Protein AF-A0A2N3FMZ5-F1 (afdb_monomer)

Mean predicted aligned error: 14.6 Å

pLDDT: mean 82.46, std 18.15, range [41.69, 98.5]

Nearest PDB structures (foldseek):
  8imd-assembly1_B  TM=6.990E-01  e=1.401E-02  Paenibacillus lautus NBRC 15380
  6vbs-assembly3_F  TM=5.956E-01  e=9.671E-02  Salmone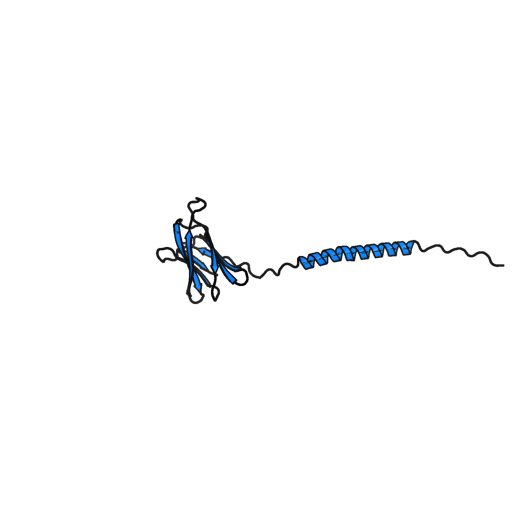lla enterica subsp. enterica serovar Typhimurium
  1ibh-assembly1_A-2  TM=6.149E-01  e=1.199E-01  Photobacterium leiognathi subsp. leiognathi
  1yai-assembly1_A  TM=5.962E-01  e=3.699E-01  Photobacterium leiognathi subsp. leiognathi
  8oe4-assembly1_D  TM=5.018E-01  e=1.662E+00  Homo sapiens

Solvent-accessible surface area (backbone atoms only — not comparable to full-atom values): 8617 Å² total; per-residue (Å²): 134,87,83,85,84,81,84,86,84,80,69,70,64,64,53,54,53,52,51,52,50,53,52,51,52,51,47,50,54,50,57,49,47,53,54,52,49,49,55,62,74,59,49,70,71,74,76,75,76,69,78,52,73,61,23,57,22,24,31,91,88,63,50,73,30,34,35,36,28,62,45,74,58,96,91,38,51,26,38,40,41,36,40,64,52,41,65,54,76,42,49,32,38,34,31,38,25,36,83,87,68,49,75,43,82,50,50,70,50,63,28,44,42,88,81,72,73,84,39,5,39,52,75,48,80,23,75,55,79,81,73,78,54,38,27,40,37,33,26,36,89,86,71,46,72,50,29,37,31,59,106

Structure (mmCIF, N/CA/C/O backbone):
data_AF-A0A2N3FMZ5-F1
#
_entry.id   AF-A0A2N3FMZ5-F1
#
loop_
_atom_site.group_PDB
_atom_site.id
_atom_site.type_symbol
_atom_site.label_atom_id
_atom_site.label_alt_id
_atom_site.label_comp_id
_atom_site.label_asym_id
_atom_site.label_entity_id
_atom_site.label_seq_id
_atom_site.pdbx_PDB_ins_code
_atom_site.Cartn_x
_atom_site.Cartn_y
_atom_site.Cartn_z
_atom_site.occupancy
_atom_site.B_iso_or_equiv
_atom_site.auth_seq_id
_atom_site.auth_comp_id
_atom_site.auth_asym_id
_atom_site.auth_atom_id
_atom_site.pdbx_PDB_model_num
ATOM 1 N N . MET A 1 1 ? -26.842 50.436 97.964 1.00 41.69 1 MET A N 1
ATOM 2 C CA . MET A 1 1 ? -27.539 49.997 96.740 1.00 41.69 1 MET A CA 1
ATOM 3 C C . MET A 1 1 ? -26.510 49.926 95.623 1.00 41.69 1 MET A C 1
ATOM 5 O O . MET A 1 1 ? -25.823 50.905 95.383 1.00 41.69 1 MET A O 1
ATOM 9 N N . THR A 1 2 ? -26.330 48.702 95.128 1.00 51.94 2 THR A N 1
ATOM 10 C CA . THR A 1 2 ? -25.638 48.195 93.923 1.00 51.94 2 THR A CA 1
ATOM 11 C C . THR A 1 2 ? -24.961 49.187 92.966 1.00 51.94 2 THR A C 1
ATOM 13 O O . THR A 1 2 ? -25.619 50.060 92.410 1.00 51.94 2 THR A O 1
ATOM 16 N N . GLY A 1 3 ? -23.662 48.966 92.725 1.00 45.38 3 GLY A N 1
ATOM 17 C CA . GLY A 1 3 ? -22.860 49.635 91.699 1.00 45.38 3 GLY A CA 1
ATOM 18 C C . GLY A 1 3 ? -22.964 48.993 90.307 1.00 45.38 3 GLY A C 1
ATOM 19 O O . GLY A 1 3 ? -23.118 47.780 90.176 1.00 45.38 3 GLY A O 1
ATOM 20 N N . GLU A 1 4 ? -22.881 49.881 89.320 1.00 49.81 4 GLU A N 1
ATOM 21 C CA . GLU A 1 4 ? -22.814 49.773 87.857 1.00 49.81 4 GLU A CA 1
ATOM 22 C C . GLU A 1 4 ? -22.194 48.491 87.253 1.00 49.81 4 GLU A C 1
ATOM 24 O O . GLU A 1 4 ? -21.103 48.056 87.626 1.00 49.81 4 GLU A O 1
ATOM 29 N N . ALA A 1 5 ? -22.854 47.939 86.229 1.00 54.38 5 ALA A N 1
ATOM 30 C CA . ALA A 1 5 ? -22.335 46.873 85.374 1.00 54.38 5 ALA A CA 1
ATOM 31 C C . ALA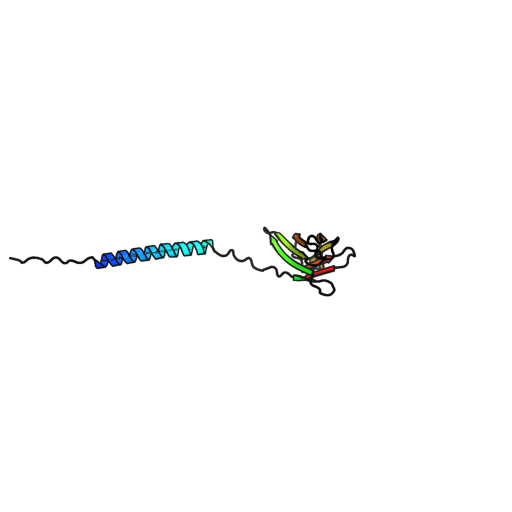 A 1 5 ? -21.378 47.426 84.298 1.00 54.38 5 ALA A C 1
ATOM 33 O O . ALA A 1 5 ? -21.720 48.356 83.569 1.00 54.38 5 ALA A O 1
ATOM 34 N N . ALA A 1 6 ? -20.201 46.812 84.143 1.00 53.94 6 ALA A N 1
ATOM 35 C CA . ALA A 1 6 ? -19.277 47.120 83.051 1.00 53.94 6 ALA A CA 1
ATOM 36 C C . ALA A 1 6 ? -19.663 46.362 81.759 1.00 53.94 6 ALA A C 1
ATOM 38 O O . ALA A 1 6 ? -19.941 45.161 81.819 1.00 53.94 6 ALA A O 1
ATOM 39 N N . PRO A 1 7 ? -19.643 47.003 80.573 1.00 50.94 7 PRO A N 1
ATOM 40 C CA . PRO A 1 7 ? -19.972 46.343 79.315 1.00 50.94 7 PRO A CA 1
ATOM 41 C C . PRO A 1 7 ? -18.808 45.468 78.828 1.00 50.94 7 PRO A C 1
ATOM 43 O O . PRO A 1 7 ? -17.716 45.953 78.524 1.00 50.94 7 PRO A O 1
ATOM 46 N N . SER A 1 8 ? -19.044 44.164 78.684 1.00 53.06 8 SER A N 1
ATOM 47 C CA . SER A 1 8 ? -18.094 43.250 78.047 1.00 53.06 8 SER A CA 1
ATOM 48 C C . SER A 1 8 ? -18.130 43.420 76.524 1.00 53.06 8 SER A C 1
ATOM 50 O O . SER A 1 8 ? -18.917 42.791 75.816 1.00 53.06 8 SER A O 1
ATOM 52 N N . VAL A 1 9 ? -17.258 44.277 75.997 1.00 57.78 9 VAL A N 1
ATOM 53 C CA . VAL A 1 9 ? -16.957 44.336 74.562 1.00 57.78 9 VAL A CA 1
ATOM 54 C C . VAL A 1 9 ? -16.086 43.136 74.199 1.00 57.78 9 VAL A C 1
ATOM 56 O O . VAL A 1 9 ? -14.961 43.054 74.685 1.00 57.78 9 VAL A O 1
ATOM 59 N N . ARG A 1 10 ? -16.562 42.260 73.299 1.00 59.94 10 ARG A N 1
ATOM 60 C CA . ARG A 1 10 ? -15.763 41.642 72.210 1.00 59.94 10 ARG A CA 1
ATOM 61 C C . ARG A 1 10 ? -16.596 40.668 71.356 1.00 59.94 10 ARG A C 1
ATOM 63 O O . ARG A 1 10 ? -16.864 39.558 71.795 1.00 59.94 10 ARG A O 1
ATOM 70 N N . PRO A 1 11 ? -16.865 41.022 70.081 1.00 53.06 11 PRO A N 1
ATOM 71 C CA . PRO A 1 11 ? -17.062 39.991 69.055 1.00 53.06 11 PRO A CA 1
ATOM 72 C C . PRO A 1 11 ? -16.327 40.284 67.728 1.00 53.06 11 PRO A C 1
ATOM 74 O O . PRO A 1 11 ? -16.697 39.770 66.678 1.00 53.06 11 PRO A O 1
ATOM 77 N N . ARG A 1 12 ? -15.280 41.123 67.719 1.00 56.47 12 ARG A N 1
ATOM 78 C CA . ARG A 1 12 ? -14.631 41.545 66.455 1.00 56.47 12 ARG A CA 1
ATOM 79 C C . ARG A 1 12 ? -13.685 40.506 65.838 1.00 56.47 12 ARG A C 1
ATOM 81 O O . ARG A 1 12 ? -13.494 40.511 64.628 1.00 56.47 12 ARG A O 1
ATOM 88 N N . LEU A 1 13 ? -13.098 39.620 66.643 1.00 56.09 13 LEU A N 1
ATOM 89 C CA . LEU A 1 13 ? -12.140 38.605 66.173 1.00 56.09 13 LEU A CA 1
ATOM 90 C C . LEU A 1 13 ? -12.831 37.384 65.550 1.00 56.09 13 LEU A C 1
ATOM 92 O O . LEU A 1 13 ? -12.409 36.925 64.492 1.00 56.09 13 LEU A O 1
ATOM 96 N N . ALA A 1 14 ? -13.933 36.921 66.146 1.00 58.66 14 ALA A N 1
ATOM 97 C CA . ALA A 1 14 ? -14.711 35.796 65.626 1.00 58.66 14 ALA A CA 1
ATOM 98 C C . ALA A 1 14 ? -15.309 36.097 64.240 1.00 58.66 14 ALA A C 1
ATOM 100 O O . ALA A 1 14 ? -15.263 35.262 63.342 1.00 58.66 14 ALA A O 1
ATOM 101 N N . SER A 1 15 ? -15.785 37.329 64.033 1.00 61.34 15 SER A N 1
ATOM 102 C CA . SER A 1 15 ? -16.323 37.769 62.742 1.00 61.34 15 SER A CA 1
ATOM 103 C C . SER A 1 15 ? -15.254 37.796 61.636 1.00 61.34 15 SER A C 1
ATOM 105 O O . SER A 1 15 ? -15.523 37.364 60.520 1.00 61.34 15 SER A O 1
ATOM 107 N N . ARG A 1 16 ? -14.013 38.205 61.944 1.00 62.19 16 ARG A N 1
ATOM 108 C CA . ARG A 1 16 ? -12.904 38.202 60.968 1.00 62.19 16 ARG A CA 1
ATOM 109 C C . ARG A 1 16 ? -12.475 36.789 60.566 1.00 62.19 16 ARG A C 1
ATOM 111 O O . ARG A 1 16 ? -12.182 36.561 59.397 1.00 62.19 16 ARG A O 1
ATOM 118 N N . LEU A 1 17 ? -12.479 35.847 61.511 1.00 71.25 17 LEU A N 1
ATOM 119 C CA . LEU A 1 17 ? -12.175 34.437 61.242 1.00 71.25 17 LEU A CA 1
ATOM 120 C C . LEU A 1 17 ? -13.245 33.775 60.366 1.00 71.25 17 LEU A C 1
ATOM 122 O O . LEU A 1 17 ? -12.905 33.037 59.447 1.00 71.25 17 LEU A O 1
ATOM 126 N N . LEU A 1 18 ? -14.524 34.087 60.595 1.00 71.19 18 LEU A N 1
ATOM 127 C CA . LEU A 1 18 ? -15.626 33.580 59.772 1.00 71.19 18 LEU A CA 1
ATOM 128 C C . LEU A 1 18 ? -15.583 34.117 58.339 1.00 71.19 18 LEU A C 1
ATOM 130 O O . LEU A 1 18 ? -15.795 33.356 57.399 1.00 71.19 18 LEU A O 1
ATOM 134 N N . VAL A 1 19 ? -15.256 35.400 58.156 1.00 71.25 19 VAL A N 1
ATOM 135 C CA . VAL A 1 19 ? -15.081 35.985 56.817 1.00 71.25 19 VAL A CA 1
ATOM 136 C C . VAL A 1 19 ? -13.894 35.343 56.096 1.00 71.25 19 VAL A C 1
ATOM 13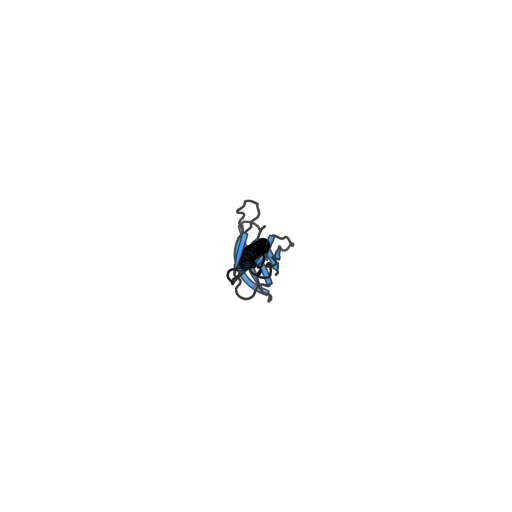8 O O . VAL A 1 19 ? -14.023 34.971 54.934 1.00 71.25 19 VAL A O 1
ATOM 141 N N . ALA A 1 20 ? -12.765 35.141 56.781 1.00 69.94 20 ALA A N 1
ATOM 142 C CA . ALA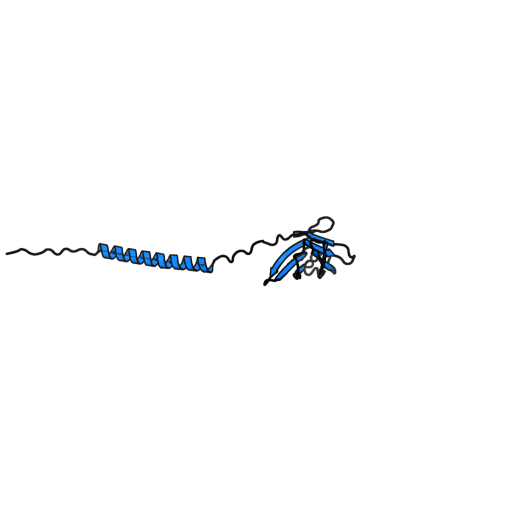 A 1 20 ? -11.610 34.459 56.197 1.00 69.94 20 ALA A CA 1
ATOM 143 C C . ALA A 1 20 ? -11.933 33.007 55.799 1.00 69.94 20 ALA A C 1
ATOM 145 O O . ALA A 1 20 ? -11.564 32.573 54.709 1.00 69.94 20 ALA A O 1
ATOM 146 N N . ALA A 1 21 ? -12.673 32.277 56.640 1.00 70.00 21 ALA A N 1
ATOM 147 C CA . ALA A 1 21 ? -13.124 30.923 56.335 1.00 70.00 21 ALA A CA 1
ATOM 148 C C . ALA A 1 21 ? -14.074 30.892 55.125 1.00 70.00 21 ALA A C 1
ATOM 150 O O . ALA A 1 21 ? -13.898 30.065 54.235 1.00 70.00 21 ALA A O 1
ATOM 151 N N . ALA A 1 22 ? -15.029 31.823 55.043 1.00 71.25 22 ALA A N 1
ATOM 152 C CA . ALA A 1 22 ? -15.946 31.921 53.907 1.00 71.25 22 ALA A CA 1
ATOM 153 C C . ALA A 1 22 ? -15.213 32.240 52.592 1.00 71.25 22 ALA A C 1
ATOM 155 O O . ALA A 1 22 ? -15.518 31.647 51.559 1.00 71.25 22 ALA A O 1
ATOM 156 N N . VAL A 1 23 ? -14.205 33.121 52.633 1.00 73.81 23 VAL A N 1
ATOM 157 C CA . VAL A 1 23 ? -13.361 33.441 51.470 1.00 73.81 23 VAL A CA 1
ATOM 158 C C . VAL A 1 23 ? -12.534 32.230 51.033 1.00 73.81 23 VAL A C 1
ATOM 160 O O . VAL A 1 23 ? -12.470 31.943 49.841 1.00 73.81 23 VAL A O 1
ATOM 163 N N . LEU A 1 24 ? -11.948 31.481 51.972 1.00 70.94 24 LEU A N 1
ATOM 164 C CA . LEU A 1 24 ? -11.189 30.264 51.662 1.00 70.94 24 LEU A CA 1
ATOM 165 C C . LEU A 1 24 ? -12.070 29.171 51.052 1.00 70.94 24 LEU A C 1
ATOM 167 O O . LEU A 1 24 ? -11.671 28.552 50.070 1.00 70.94 24 LEU A O 1
ATOM 171 N N . VAL A 1 25 ? -13.275 28.961 51.584 1.00 73.00 25 VAL A N 1
ATOM 172 C CA . VAL A 1 25 ? -14.232 27.994 51.026 1.00 73.00 25 VAL A CA 1
ATOM 173 C C . VAL A 1 25 ? -14.684 28.423 49.630 1.00 73.00 25 VAL A C 1
ATOM 175 O O . VAL A 1 25 ? -14.715 27.593 48.725 1.00 73.00 25 VAL A O 1
ATOM 178 N N . GLY A 1 26 ? -14.960 29.715 49.422 1.00 68.31 26 GLY A N 1
ATOM 179 C CA . GLY A 1 26 ? -15.294 30.257 48.104 1.00 68.31 26 GLY A CA 1
ATOM 180 C C . GLY A 1 26 ? -14.159 30.095 47.088 1.00 68.31 26 GLY A C 1
ATOM 181 O O . GLY A 1 26 ? -14.406 29.697 45.952 1.00 68.31 26 GLY A O 1
ATOM 182 N N . LEU A 1 27 ? -12.910 30.328 47.502 1.00 70.06 27 LEU A N 1
ATOM 183 C CA . LEU A 1 27 ? -11.728 30.137 46.656 1.00 70.06 27 LEU A CA 1
ATOM 184 C C . LEU A 1 27 ? -11.479 28.662 46.329 1.00 70.06 27 LEU A C 1
ATOM 186 O O . LEU A 1 27 ? -11.205 28.343 45.176 1.00 70.06 27 LEU A O 1
ATOM 190 N N . LEU A 1 28 ? -11.607 27.758 47.304 1.00 66.19 28 LEU A N 1
ATOM 191 C CA . LEU A 1 28 ? -11.440 26.319 47.085 1.00 66.19 28 LEU A CA 1
ATOM 192 C C . LEU A 1 28 ? -12.535 25.749 46.176 1.00 66.19 28 LEU A C 1
ATOM 194 O O . LEU A 1 28 ? -12.228 24.965 45.282 1.00 66.19 28 LEU A O 1
ATOM 198 N N . ALA A 1 29 ? -13.789 26.171 46.358 1.00 68.12 29 ALA A N 1
ATOM 199 C CA . ALA A 1 29 ? -14.898 25.755 45.503 1.00 68.12 29 ALA A CA 1
ATOM 200 C C . ALA A 1 29 ? -14.788 26.342 44.087 1.00 68.12 29 ALA A C 1
ATOM 202 O O . ALA A 1 29 ? -15.050 25.639 43.115 1.00 68.12 29 ALA A O 1
ATOM 203 N N . GLY A 1 30 ? -14.359 27.603 43.962 1.00 67.75 30 GLY A N 1
ATOM 204 C CA . GLY A 1 30 ? -14.131 28.256 42.676 1.00 67.75 30 GLY A CA 1
ATOM 205 C C . GLY A 1 30 ? -12.981 27.609 41.911 1.00 67.75 30 GLY A C 1
ATOM 206 O O . GLY A 1 30 ? -13.213 27.002 40.874 1.00 67.75 30 GLY A O 1
ATOM 207 N N . VAL A 1 31 ? -11.758 27.676 42.447 1.00 68.12 31 VAL A N 1
ATOM 208 C CA . VAL A 1 31 ? -10.543 27.169 41.781 1.00 68.12 31 VAL A CA 1
ATOM 209 C C . VAL A 1 31 ? -10.590 25.649 41.604 1.00 68.12 31 VAL A C 1
ATOM 211 O O . VAL A 1 31 ? -10.240 25.144 40.539 1.00 68.12 31 VAL A O 1
ATOM 214 N N . GLY A 1 32 ? -11.066 24.912 42.612 1.00 63.91 32 GLY A N 1
ATOM 215 C CA . GLY A 1 32 ? -11.248 23.464 42.515 1.00 63.91 32 GLY A CA 1
ATOM 216 C C . GLY A 1 32 ? -12.329 23.078 41.504 1.00 63.91 32 GLY A C 1
ATOM 217 O O . GLY A 1 32 ? -12.148 22.114 40.766 1.00 63.91 32 GLY A O 1
ATOM 218 N N . GLY A 1 33 ? -13.413 23.855 41.417 1.00 62.72 33 GLY A N 1
ATOM 219 C CA . GLY A 1 33 ? -14.485 23.655 40.445 1.00 62.72 33 GLY A CA 1
ATOM 220 C C . GLY A 1 33 ? -14.026 23.869 39.004 1.00 62.72 33 GLY A C 1
ATOM 221 O O . GLY A 1 33 ? -14.324 23.035 38.151 1.00 62.72 33 GLY A O 1
ATOM 222 N N . THR A 1 34 ? -13.250 24.925 38.727 1.00 63.34 34 THR A N 1
ATOM 223 C CA . THR A 1 34 ? -12.706 25.159 37.380 1.00 63.34 34 THR A CA 1
ATOM 224 C C . THR A 1 34 ? -11.693 24.091 36.988 1.00 63.34 34 THR A C 1
ATOM 226 O O . THR A 1 34 ? -11.790 23.570 35.884 1.00 63.34 34 THR A O 1
ATOM 229 N N . LEU A 1 35 ? -10.772 23.710 37.883 1.00 62.00 35 LEU A N 1
ATOM 230 C CA . LEU A 1 35 ? -9.775 22.668 37.596 1.00 62.00 35 LEU A CA 1
ATOM 231 C C . LEU A 1 35 ? -10.406 21.282 37.416 1.00 62.00 35 LEU A C 1
ATOM 233 O O . LEU A 1 35 ? -9.975 20.508 36.565 1.00 62.00 35 LEU A O 1
ATOM 237 N N . ALA A 1 36 ? -11.440 20.956 38.196 1.00 60.06 36 ALA A N 1
ATOM 238 C CA . ALA A 1 36 ? -12.171 19.706 38.029 1.00 60.06 36 ALA A CA 1
ATOM 239 C C . ALA A 1 36 ? -12.974 19.695 36.721 1.00 60.06 36 ALA A C 1
ATOM 241 O O . ALA A 1 36 ? -13.013 18.671 36.045 1.00 60.06 36 ALA A O 1
ATOM 242 N N . ALA A 1 37 ? -13.581 20.824 36.339 1.00 62.38 37 ALA A N 1
ATOM 243 C CA . ALA A 1 37 ? -14.309 20.947 35.082 1.00 62.38 37 ALA A CA 1
ATOM 244 C C . ALA A 1 37 ? -13.377 20.835 33.866 1.00 62.38 37 ALA A C 1
ATOM 246 O O . ALA A 1 37 ? -13.703 20.101 32.933 1.00 62.38 37 ALA A O 1
ATOM 247 N N . THR A 1 38 ? -12.204 21.484 33.886 1.00 62.38 38 THR A N 1
ATOM 248 C CA . THR A 1 38 ? -11.214 21.343 32.806 1.00 62.38 38 THR A CA 1
ATOM 249 C C . THR A 1 38 ? -10.678 19.920 32.744 1.00 62.38 38 THR A C 1
ATOM 251 O O . THR A 1 38 ? -10.723 19.329 31.678 1.00 62.38 38 THR A O 1
ATOM 254 N N . ALA A 1 39 ? -10.339 19.291 33.874 1.00 60.28 39 ALA A N 1
ATOM 255 C CA . ALA A 1 39 ? -9.890 17.896 33.894 1.00 60.28 39 ALA A CA 1
ATOM 256 C C . ALA A 1 39 ? -10.944 16.893 33.377 1.00 60.28 39 ALA A C 1
ATOM 258 O O . ALA A 1 39 ? -10.594 15.817 32.891 1.00 60.28 39 ALA A O 1
ATOM 259 N N . TRP A 1 40 ? -12.237 17.216 33.485 1.00 57.00 40 TRP A N 1
ATOM 260 C CA . TRP A 1 40 ? -13.316 16.359 32.986 1.00 57.00 40 TRP A CA 1
ATOM 261 C C . TRP A 1 40 ? -13.598 16.564 31.490 1.00 57.00 40 TRP A C 1
ATOM 263 O O . TRP A 1 40 ? -13.894 15.594 30.794 1.00 57.00 40 TRP A O 1
ATOM 273 N N . LEU A 1 41 ? -13.468 17.798 30.992 1.00 60.66 41 LEU A N 1
ATOM 274 C CA . LEU A 1 41 ? -13.547 18.149 29.564 1.00 60.66 41 LEU A CA 1
ATOM 275 C C . LEU A 1 41 ? -12.285 17.732 28.789 1.00 60.66 41 LEU A C 1
ATOM 277 O O . LEU A 1 41 ? -12.375 17.332 27.633 1.00 60.66 41 LEU A O 1
ATOM 281 N N . GLU A 1 42 ? -11.131 17.768 29.448 1.00 52.69 42 GLU A N 1
ATOM 282 C CA . GLU A 1 42 ? -9.818 17.336 28.961 1.00 52.69 42 GLU A CA 1
ATOM 283 C C . GLU A 1 42 ? -9.509 15.905 29.392 1.00 52.69 42 GLU A C 1
ATOM 285 O O . GLU A 1 42 ? -8.341 15.519 29.456 1.00 52.69 42 GLU A O 1
ATOM 290 N N . ARG A 1 43 ? -10.537 15.089 29.685 1.00 45.12 43 ARG A N 1
ATOM 291 C CA . ARG A 1 43 ? -10.340 13.642 29.749 1.00 45.12 43 ARG A CA 1
ATOM 292 C C . ARG A 1 43 ? -9.667 13.280 28.423 1.00 45.12 43 ARG A C 1
ATOM 294 O O . ARG A 1 43 ? -10.311 13.467 27.387 1.00 45.12 43 ARG A O 1
ATOM 301 N N . PRO A 1 44 ? -8.399 12.819 28.423 1.00 47.59 44 PRO A N 1
ATOM 302 C CA . PRO A 1 44 ? -7.756 12.425 27.189 1.00 47.59 44 PRO A CA 1
ATOM 303 C C . PRO A 1 44 ? -8.705 11.421 26.563 1.00 47.59 44 PRO A C 1
ATOM 305 O O . PRO A 1 44 ? -9.090 10.453 27.233 1.00 47.59 44 PRO A O 1
ATOM 308 N N . LEU A 1 45 ? -9.165 11.696 25.336 1.00 51.91 45 LEU A N 1
ATOM 309 C CA . LEU A 1 45 ? -9.801 10.664 24.531 1.00 51.91 45 LEU A CA 1
ATOM 310 C C . LEU A 1 45 ? -8.899 9.459 24.705 1.00 51.91 45 LEU A C 1
ATOM 312 O O . LEU A 1 45 ? -7.693 9.605 24.496 1.00 51.91 45 LEU A O 1
ATOM 316 N N . ALA A 1 46 ? -9.449 8.359 25.230 1.00 50.81 46 ALA A N 1
ATOM 317 C CA . ALA A 1 46 ? -8.691 7.141 25.433 1.00 50.81 46 ALA A CA 1
ATOM 318 C C . ALA A 1 46 ? -7.859 6.961 24.171 1.00 50.81 46 ALA A C 1
ATOM 320 O O . ALA A 1 46 ? -8.450 6.823 23.098 1.00 50.81 46 ALA A O 1
ATOM 321 N N . SER A 1 47 ? -6.533 7.120 24.284 1.00 46.50 47 SER A N 1
ATOM 322 C CA . SER A 1 47 ? -5.637 6.934 23.156 1.00 46.50 47 SER A CA 1
ATOM 323 C C . SER A 1 47 ? -5.964 5.546 22.661 1.00 46.50 47 SER A C 1
ATOM 325 O O . SER A 1 47 ? -5.680 4.564 23.351 1.00 46.50 47 SER A O 1
ATOM 327 N N . THR A 1 48 ? -6.681 5.467 21.543 1.00 46.41 48 THR A N 1
ATOM 328 C CA . THR A 1 48 ? -6.980 4.193 20.927 1.00 46.41 48 THR A CA 1
ATOM 329 C C . THR A 1 48 ? -5.629 3.594 20.614 1.00 46.41 48 THR A C 1
ATOM 331 O O . THR A 1 48 ? -4.831 4.154 19.865 1.00 46.41 48 THR A O 1
ATOM 334 N N . SER A 1 49 ? -5.386 2.526 21.362 1.00 47.16 49 SER A N 1
ATOM 335 C CA . SER A 1 49 ? -4.259 1.624 21.350 1.00 47.16 49 SER A CA 1
ATOM 336 C C . SER A 1 49 ? -3.690 1.413 19.949 1.00 47.16 49 SER A C 1
ATOM 338 O O . SER A 1 49 ? -4.439 1.265 18.986 1.00 47.16 49 SER A O 1
ATOM 340 N N . HIS A 1 50 ? -2.359 1.325 19.907 1.00 43.59 50 HIS A N 1
ATOM 341 C CA . HIS A 1 50 ? -1.504 1.073 18.752 1.00 43.59 50 HIS A CA 1
ATOM 342 C C . HIS A 1 50 ? -1.431 2.225 17.737 1.00 43.59 50 HIS A C 1
ATOM 344 O O . HIS A 1 50 ? -2.284 2.387 16.869 1.00 43.59 50 HIS A O 1
ATOM 350 N N . ALA A 1 51 ? -0.314 2.965 17.756 1.00 46.81 51 ALA A N 1
ATOM 351 C CA . ALA A 1 51 ? 0.211 3.456 16.488 1.00 46.81 51 ALA A CA 1
ATOM 352 C C . ALA A 1 51 ? 0.329 2.222 15.577 1.00 46.81 51 ALA A C 1
ATOM 354 O O . ALA A 1 51 ? 0.948 1.238 16.003 1.00 46.81 51 ALA A O 1
ATOM 355 N N . PRO A 1 52 ? -0.276 2.206 14.382 1.00 54.41 52 PRO A N 1
ATOM 356 C CA . PRO A 1 52 ? 0.008 1.144 13.438 1.00 54.41 52 PRO A CA 1
ATOM 357 C C . PRO A 1 52 ? 1.511 1.185 13.229 1.00 54.41 52 PRO A C 1
ATOM 359 O O . PRO A 1 52 ? 2.040 2.236 12.860 1.00 54.41 52 PRO A O 1
ATOM 362 N N . VAL A 1 53 ? 2.216 0.106 13.564 1.00 65.75 53 VAL A N 1
ATOM 363 C CA . VAL A 1 53 ? 3.649 0.032 13.293 1.00 65.75 53 VAL A CA 1
ATOM 364 C C . VAL A 1 53 ? 3.748 0.060 11.778 1.00 65.75 53 VAL A C 1
ATOM 366 O O . VAL A 1 53 ? 3.415 -0.913 11.107 1.00 65.75 53 VAL A O 1
ATOM 369 N N . ALA A 1 54 ? 4.070 1.231 11.234 1.00 87.75 54 ALA A N 1
ATOM 370 C CA . ALA A 1 54 ? 4.276 1.373 9.812 1.00 87.75 54 ALA A CA 1
ATOM 371 C C . ALA A 1 54 ? 5.497 0.521 9.464 1.00 87.75 54 ALA A C 1
ATOM 373 O O . ALA A 1 54 ? 6.580 0.723 10.015 1.00 87.75 54 ALA A O 1
ATOM 374 N N . THR A 1 55 ? 5.304 -0.455 8.590 1.00 95.06 55 THR A N 1
ATOM 375 C CA . THR A 1 55 ? 6.370 -1.309 8.084 1.00 95.06 55 THR A CA 1
ATOM 376 C C . THR A 1 55 ? 7.030 -0.627 6.888 1.00 95.06 55 THR A C 1
ATOM 378 O O . THR A 1 55 ? 6.333 0.037 6.108 1.00 95.06 55 THR A O 1
ATOM 381 N N . PRO A 1 56 ? 8.359 -0.714 6.727 1.00 97.25 56 PRO A N 1
ATOM 382 C CA . PRO A 1 56 ? 9.008 -0.198 5.534 1.00 97.25 56 PRO A CA 1
ATOM 383 C C . PRO A 1 56 ? 8.576 -0.995 4.299 1.00 97.25 56 PRO A C 1
ATOM 385 O O . PRO A 1 56 ? 8.416 -2.213 4.344 1.00 97.25 56 PRO A O 1
ATOM 388 N N . LEU A 1 57 ? 8.432 -0.292 3.179 1.00 97.94 57 LEU A N 1
ATOM 389 C CA . LEU A 1 57 ? 8.349 -0.910 1.862 1.00 97.94 57 LEU A CA 1
ATOM 390 C C . LEU A 1 57 ? 9.762 -1.067 1.325 1.00 97.94 57 LEU A C 1
ATOM 392 O O . LEU A 1 57 ? 10.465 -0.070 1.146 1.00 97.94 57 LEU A O 1
ATOM 396 N N . LEU A 1 58 ? 10.175 -2.305 1.092 1.00 98.38 58 LEU A N 1
ATOM 397 C CA . LEU A 1 58 ? 11.523 -2.654 0.663 1.00 98.38 58 LEU A CA 1
ATOM 398 C C . LEU A 1 58 ? 11.494 -3.181 -0.764 1.00 98.38 58 LEU A C 1
ATOM 400 O O . LEU A 1 58 ? 10.585 -3.926 -1.124 1.00 98.38 58 LEU A O 1
ATOM 404 N N . THR A 1 59 ? 12.455 -2.791 -1.590 1.00 97.88 59 THR A N 1
ATOM 405 C CA . THR A 1 59 ? 12.713 -3.422 -2.890 1.00 97.88 59 THR A CA 1
ATOM 406 C C . THR A 1 59 ? 13.467 -4.741 -2.718 1.00 97.88 59 THR A C 1
ATOM 408 O O . THR A 1 59 ? 13.920 -5.074 -1.624 1.00 97.88 59 THR A O 1
ATOM 411 N N . ALA A 1 60 ? 13.632 -5.504 -3.802 1.00 95.44 60 ALA A N 1
ATOM 412 C CA . ALA A 1 60 ? 14.313 -6.805 -3.769 1.00 95.44 60 ALA A CA 1
ATOM 413 C C . ALA A 1 60 ? 15.770 -6.755 -3.255 1.00 95.44 60 ALA A C 1
ATOM 415 O O . ALA A 1 60 ? 16.281 -7.751 -2.751 1.00 95.44 60 ALA A O 1
ATOM 416 N N . ASP A 1 61 ? 16.440 -5.608 -3.378 1.00 96.19 61 ASP A N 1
ATOM 417 C CA . ASP A 1 61 ? 17.788 -5.350 -2.854 1.00 96.19 61 ASP A CA 1
ATOM 418 C C . ASP A 1 61 ? 17.795 -4.802 -1.410 1.00 96.19 61 ASP A C 1
ATOM 420 O O . ASP A 1 61 ? 18.858 -4.523 -0.860 1.00 96.19 61 ASP A O 1
ATOM 424 N N . GLY A 1 62 ? 16.623 -4.656 -0.784 1.00 96.88 62 GLY A N 1
ATOM 425 C CA . GLY A 1 62 ? 16.461 -4.147 0.577 1.00 96.88 62 GLY A CA 1
ATOM 426 C C . GLY A 1 62 ? 16.393 -2.623 0.691 1.00 96.88 62 GLY A C 1
ATOM 427 O O . GLY A 1 62 ? 16.350 -2.108 1.809 1.00 96.88 62 GLY A O 1
ATOM 428 N N . THR A 1 63 ? 16.365 -1.881 -0.420 1.00 96.81 63 THR A N 1
ATOM 429 C CA . THR A 1 63 ? 16.232 -0.418 -0.377 1.00 96.81 63 THR A CA 1
ATOM 430 C C . THR A 1 63 ? 14.827 -0.015 0.075 1.00 96.81 63 THR A C 1
ATOM 432 O O . THR A 1 63 ? 13.825 -0.466 -0.476 1.00 96.81 63 THR A O 1
ATOM 435 N N . ALA A 1 64 ? 14.736 0.866 1.074 1.00 96.50 64 ALA A N 1
ATOM 436 C CA . ALA A 1 64 ? 13.456 1.400 1.526 1.00 96.50 64 ALA A CA 1
ATOM 437 C C . ALA A 1 64 ? 12.929 2.466 0.554 1.00 96.50 64 ALA A C 1
ATOM 439 O O . ALA A 1 64 ? 13.597 3.470 0.303 1.00 96.50 64 ALA A O 1
ATOM 440 N N . ILE A 1 65 ? 11.714 2.264 0.046 1.00 96.31 65 ILE A N 1
ATOM 441 C CA . ILE A 1 65 ? 11.055 3.157 -0.925 1.00 96.31 65 ILE A CA 1
ATOM 442 C C . ILE A 1 65 ? 9.787 3.810 -0.380 1.00 96.31 65 ILE A C 1
ATOM 444 O O . ILE A 1 65 ? 9.099 4.531 -1.104 1.00 96.31 65 ILE A O 1
ATOM 448 N N . GLY A 1 66 ? 9.455 3.550 0.884 1.00 96.31 66 GLY A N 1
ATOM 449 C CA . GLY A 1 66 ? 8.230 4.033 1.493 1.00 96.31 66 GLY A CA 1
ATOM 450 C C . GLY A 1 66 ? 7.843 3.271 2.751 1.00 96.31 66 GLY A C 1
ATOM 451 O O . GLY A 1 66 ? 8.671 2.616 3.387 1.00 96.31 66 GLY A O 1
ATOM 452 N N . SER A 1 67 ? 6.567 3.353 3.101 1.00 97.31 67 SER A N 1
ATOM 453 C CA . SER A 1 67 ? 5.987 2.656 4.240 1.00 97.31 67 SER A CA 1
ATOM 454 C C . SER A 1 67 ? 4.546 2.234 3.983 1.00 97.31 67 SER A C 1
ATOM 456 O O . SER A 1 67 ? 3.839 2.776 3.131 1.00 97.31 67 SER A O 1
ATOM 458 N N . ALA A 1 68 ? 4.115 1.248 4.755 1.00 97.38 68 ALA A N 1
ATOM 459 C CA . ALA A 1 68 ? 2.768 0.720 4.760 1.00 97.38 68 ALA A CA 1
ATOM 460 C C . ALA A 1 68 ? 2.293 0.560 6.207 1.00 97.38 68 ALA A C 1
ATOM 462 O O . ALA A 1 68 ? 3.068 0.161 7.070 1.00 97.38 68 ALA A O 1
ATOM 463 N N . GLY A 1 69 ? 1.032 0.857 6.504 1.00 95.50 69 GLY A N 1
ATOM 464 C CA . GLY A 1 69 ? 0.493 0.708 7.859 1.00 95.50 69 GLY A CA 1
ATOM 465 C C . GLY A 1 69 ? -1.019 0.543 7.874 1.00 95.50 69 GLY A C 1
ATOM 466 O O . GLY A 1 69 ? -1.703 0.998 6.966 1.00 95.50 69 GLY A O 1
ATOM 467 N N . LEU A 1 70 ? -1.558 -0.101 8.904 1.00 94.62 70 LEU A N 1
ATOM 468 C CA . LEU A 1 70 ? -2.994 -0.366 9.012 1.00 94.62 70 LEU A CA 1
ATOM 469 C C . LEU A 1 70 ? -3.693 0.721 9.831 1.00 94.62 70 LEU A C 1
ATOM 471 O O . LEU A 1 70 ? -3.439 0.852 11.016 1.00 94.62 70 LEU A O 1
ATOM 475 N N . ALA A 1 71 ? -4.610 1.480 9.249 1.00 92.94 71 ALA A N 1
ATOM 476 C CA . ALA A 1 71 ? -5.369 2.507 9.957 1.00 92.94 71 ALA A CA 1
ATOM 477 C C . ALA A 1 71 ? -6.856 2.156 10.036 1.00 92.94 71 ALA A C 1
ATOM 479 O O . ALA A 1 71 ? -7.403 1.479 9.169 1.00 92.94 71 ALA A O 1
ATOM 480 N N . THR A 1 72 ? -7.534 2.672 11.062 1.00 93.25 72 THR A N 1
ATOM 481 C CA . THR A 1 72 ? -9.000 2.663 11.123 1.00 93.25 72 THR A CA 1
ATOM 482 C C . THR A 1 72 ? -9.513 4.085 10.953 1.00 93.25 72 THR A C 1
ATOM 484 O O . THR A 1 72 ? -9.144 4.972 11.719 1.00 93.25 72 THR A O 1
ATOM 487 N N . LEU A 1 73 ? -10.382 4.301 9.967 1.00 90.19 73 LEU A N 1
ATOM 488 C CA . LEU A 1 73 ? -11.023 5.585 9.698 1.00 90.19 73 LEU A CA 1
ATOM 489 C C . LEU A 1 73 ? -12.539 5.384 9.676 1.00 90.19 73 LEU A C 1
ATOM 491 O O . LEU A 1 73 ? -13.057 4.583 8.899 1.00 90.19 73 LEU A O 1
ATOM 495 N N . SER A 1 74 ? -13.250 6.087 10.562 1.00 93.00 74 SER A N 1
ATOM 496 C CA . SER A 1 74 ? -14.716 6.009 10.686 1.00 93.00 74 SER A CA 1
ATOM 497 C C . SER A 1 74 ? -15.252 4.575 10.840 1.00 93.00 74 SER A C 1
ATOM 499 O O . SER A 1 74 ? -16.269 4.215 10.253 1.00 93.00 74 SER A O 1
ATOM 501 N N . GLY A 1 75 ? -14.546 3.740 11.612 1.00 92.06 75 GLY A N 1
ATOM 502 C CA . GLY A 1 75 ? -14.922 2.344 11.868 1.00 92.06 75 GLY A CA 1
ATOM 503 C C . GLY A 1 75 ? -14.600 1.363 10.736 1.00 92.06 75 GLY A C 1
ATOM 504 O O . GLY A 1 75 ? -14.987 0.203 10.821 1.00 92.06 75 GLY A O 1
ATOM 505 N N . ARG A 1 76 ? -13.898 1.801 9.683 1.00 93.62 76 ARG A N 1
ATOM 506 C CA . ARG A 1 76 ? -13.451 0.950 8.572 1.00 93.62 76 ARG A CA 1
ATOM 507 C C . ARG A 1 76 ? -11.932 0.830 8.568 1.00 93.62 76 ARG A C 1
ATOM 509 O O . ARG A 1 76 ? -11.239 1.815 8.817 1.00 93.62 76 ARG A O 1
ATOM 516 N N . SER A 1 77 ? -11.433 -0.362 8.262 1.00 94.19 77 SER A N 1
ATOM 517 C CA . SER A 1 77 ? -10.000 -0.641 8.168 1.00 94.19 77 SER A CA 1
ATOM 518 C C . SER A 1 77 ? -9.451 -0.277 6.790 1.00 94.19 77 SER A C 1
ATOM 520 O O . SER A 1 77 ? -10.067 -0.546 5.756 1.00 94.19 77 SER A O 1
ATOM 522 N N . TYR A 1 78 ? -8.269 0.325 6.794 1.00 95.94 78 TYR A N 1
ATOM 523 C CA . TYR A 1 78 ? -7.534 0.745 5.614 1.00 95.94 78 TYR A CA 1
ATOM 524 C C . TYR A 1 78 ? -6.070 0.364 5.752 1.00 95.94 78 TYR A C 1
ATOM 526 O O . TYR A 1 78 ? -5.496 0.437 6.835 1.00 95.94 78 TYR A O 1
ATOM 534 N N . LEU A 1 79 ? -5.447 0.046 4.631 1.00 96.56 79 LEU A N 1
ATOM 535 C CA . LEU A 1 79 ? -4.010 0.134 4.487 1.00 96.56 79 LEU A CA 1
ATOM 536 C C . LEU A 1 79 ? -3.671 1.562 4.036 1.00 96.56 79 LEU A C 1
ATOM 538 O O . LEU A 1 79 ? -4.173 2.047 3.025 1.00 96.56 79 LEU A O 1
ATOM 542 N N . VAL A 1 80 ? -2.812 2.233 4.789 1.00 96.81 80 VAL A N 1
ATOM 543 C CA . VAL A 1 80 ? -2.144 3.469 4.390 1.00 96.81 80 VAL A CA 1
ATOM 544 C C . VAL A 1 80 ? -0.871 3.073 3.662 1.00 96.81 80 VAL A C 1
ATOM 546 O O . VAL A 1 80 ? 0.019 2.474 4.262 1.00 96.81 80 VAL A O 1
ATOM 549 N N . LEU A 1 81 ? -0.795 3.396 2.377 1.00 97.25 81 LEU A N 1
ATOM 550 C CA . LEU A 1 81 ? 0.367 3.151 1.534 1.00 97.25 81 LEU A CA 1
ATOM 551 C C . LEU A 1 81 ? 1.043 4.485 1.236 1.00 97.25 81 LEU A C 1
ATOM 553 O O . LEU A 1 81 ? 0.385 5.407 0.761 1.00 97.25 81 LEU A O 1
ATOM 557 N N . ASN A 1 82 ? 2.345 4.584 1.480 1.00 96.31 82 ASN A N 1
ATOM 558 C CA . ASN A 1 82 ? 3.133 5.764 1.158 1.00 96.31 82 ASN A CA 1
ATOM 559 C C . ASN A 1 82 ? 4.401 5.355 0.411 1.00 96.31 82 ASN A C 1
ATOM 561 O O . ASN A 1 82 ? 5.239 4.653 0.967 1.00 96.31 82 ASN A O 1
ATOM 565 N N . VAL A 1 83 ? 4.562 5.821 -0.823 1.00 96.38 83 VAL A N 1
ATOM 566 C CA . VAL A 1 83 ? 5.760 5.615 -1.644 1.00 96.38 83 VAL A CA 1
ATOM 567 C C . VAL A 1 83 ? 6.485 6.947 -1.767 1.00 96.38 83 VAL A C 1
ATOM 569 O O . VAL A 1 83 ? 5.893 7.943 -2.174 1.00 96.38 83 VAL A O 1
ATOM 572 N N . THR A 1 84 ? 7.767 6.973 -1.422 1.00 94.50 84 THR A N 1
ATOM 573 C CA . THR A 1 84 ? 8.605 8.180 -1.445 1.00 94.50 84 THR A CA 1
ATOM 574 C C . THR A 1 84 ? 9.642 8.167 -2.560 1.00 94.50 84 THR A C 1
ATOM 576 O O . THR A 1 84 ? 10.141 9.228 -2.922 1.00 94.50 84 THR A O 1
ATOM 579 N N . SER A 1 85 ? 9.970 6.994 -3.111 1.00 93.19 85 SER A N 1
ATOM 580 C CA . SER A 1 85 ? 10.937 6.876 -4.202 1.00 93.19 85 SER A CA 1
ATOM 581 C C . SER A 1 85 ? 10.569 5.749 -5.158 1.00 93.19 85 SER A C 1
ATOM 583 O O . SER A 1 85 ? 10.865 4.579 -4.927 1.00 93.19 85 SER A O 1
ATOM 585 N N . GLY A 1 86 ? 9.923 6.103 -6.262 1.00 91.75 86 GLY A N 1
ATOM 586 C CA . GLY A 1 86 ? 9.647 5.195 -7.365 1.00 91.75 86 GLY A CA 1
ATOM 587 C C . GLY A 1 86 ? 10.063 5.764 -8.711 1.00 91.75 86 GLY A C 1
ATOM 588 O O . GLY A 1 86 ? 10.374 6.947 -8.853 1.00 91.75 86 GLY A O 1
ATOM 589 N N . LYS A 1 87 ? 10.059 4.902 -9.729 1.00 93.06 87 LYS A N 1
ATOM 590 C CA . LYS A 1 87 ? 10.296 5.330 -11.108 1.00 93.06 87 LYS A CA 1
ATOM 591 C C . LYS A 1 87 ? 9.068 6.094 -11.638 1.00 93.06 87 LYS A C 1
ATOM 593 O O . LYS A 1 87 ? 7.979 5.512 -11.635 1.00 93.06 87 LYS A O 1
ATOM 598 N N . PRO A 1 88 ? 9.224 7.337 -12.130 1.00 95.44 88 PRO A N 1
ATOM 599 C CA . PRO A 1 88 ? 8.113 8.103 -12.690 1.00 95.44 88 PRO A CA 1
ATOM 600 C C . PRO A 1 88 ? 7.468 7.434 -13.903 1.00 95.44 88 PRO A C 1
ATOM 602 O O . PRO A 1 88 ? 8.143 6.799 -14.717 1.00 95.44 88 PRO A O 1
ATOM 605 N N . GLY A 1 89 ? 6.150 7.593 -14.021 1.00 95.19 89 GLY A N 1
ATOM 606 C CA . GLY A 1 89 ? 5.345 7.074 -15.126 1.00 95.19 89 GLY A CA 1
ATOM 607 C C . GLY A 1 89 ? 5.082 5.568 -15.071 1.00 95.19 89 GLY A C 1
ATOM 608 O O . GLY A 1 89 ? 4.472 5.032 -15.994 1.00 95.19 89 GLY A O 1
ATOM 609 N N . ILE A 1 90 ? 5.523 4.875 -14.018 1.00 96.31 90 ILE A N 1
ATOM 610 C CA . ILE A 1 90 ? 5.254 3.447 -13.846 1.00 96.31 90 ILE A CA 1
ATOM 611 C C . ILE A 1 90 ? 3.969 3.248 -13.051 1.00 96.31 90 ILE A C 1
ATOM 613 O O . ILE A 1 90 ? 3.789 3.821 -11.975 1.00 96.31 90 ILE A O 1
ATOM 617 N N . THR A 1 91 ? 3.095 2.405 -13.592 1.00 96.50 91 THR A N 1
ATOM 618 C CA . THR A 1 91 ? 1.914 1.890 -12.904 1.00 96.50 91 THR A CA 1
ATOM 619 C C . THR A 1 91 ? 2.295 0.681 -12.064 1.00 96.50 91 THR A C 1
ATOM 621 O O . THR A 1 91 ? 2.871 -0.274 -12.587 1.00 96.50 91 THR A O 1
ATOM 624 N N . TYR A 1 92 ? 1.951 0.722 -10.781 1.00 97.06 92 TYR A N 1
ATOM 625 C CA . TYR A 1 92 ? 2.081 -0.414 -9.877 1.00 97.06 92 TYR A CA 1
ATOM 626 C C . TYR A 1 92 ? 0.702 -0.877 -9.425 1.00 97.06 92 TYR A C 1
ATOM 628 O O . TYR A 1 92 ? -0.195 -0.066 -9.185 1.00 97.06 92 TYR A O 1
ATOM 636 N N . GLU A 1 93 ? 0.533 -2.187 -9.316 1.00 97.88 93 GLU A N 1
ATOM 637 C CA . GLU A 1 93 ? -0.592 -2.793 -8.613 1.00 97.88 93 GLU A CA 1
ATOM 638 C C . GLU A 1 93 ? -0.194 -3.050 -7.161 1.00 97.88 93 GLU A C 1
ATOM 640 O O . GLU A 1 93 ? 0.872 -3.597 -6.889 1.00 97.88 93 GLU A O 1
ATOM 645 N N . CYS A 1 94 ? -1.048 -2.651 -6.227 1.00 97.81 94 CYS A N 1
ATOM 646 C CA . CYS A 1 94 ? -0.920 -2.999 -4.823 1.00 97.81 94 CYS A CA 1
ATOM 647 C C . CYS A 1 94 ? -1.719 -4.268 -4.555 1.00 97.81 94 CYS A C 1
ATOM 649 O O . CYS A 1 94 ? -2.924 -4.308 -4.797 1.00 97.81 94 CYS A O 1
ATOM 651 N N . LEU A 1 95 ? -1.056 -5.291 -4.031 1.00 98.19 95 LEU A N 1
ATOM 652 C CA . LEU A 1 95 ? -1.672 -6.530 -3.588 1.00 98.19 95 LEU A CA 1
ATOM 653 C C . LEU A 1 95 ? -1.616 -6.602 -2.064 1.00 98.19 95 LEU A C 1
ATOM 655 O O . LEU A 1 95 ? -0.549 -6.500 -1.463 1.00 98.19 95 LEU A O 1
ATOM 659 N N . LEU A 1 96 ? -2.774 -6.812 -1.448 1.00 97.94 96 LEU A N 1
ATOM 660 C CA . LEU A 1 96 ? -2.906 -7.172 -0.043 1.00 97.94 96 LEU A CA 1
ATOM 661 C C . LEU A 1 96 ? -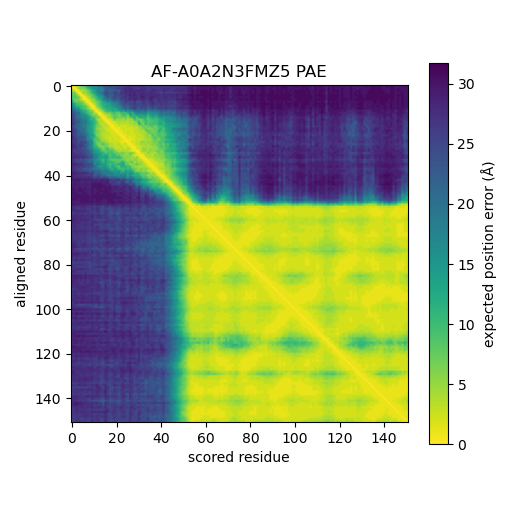2.664 -8.675 0.090 1.00 97.94 96 LEU A C 1
ATOM 663 O O . LEU A 1 96 ? -3.351 -9.465 -0.564 1.00 97.94 96 LEU A O 1
ATOM 667 N N . VAL A 1 97 ? -1.699 -9.063 0.921 1.00 97.94 97 VAL A N 1
ATOM 668 C CA . VAL A 1 97 ? -1.317 -10.465 1.122 1.00 97.94 97 VAL A CA 1
ATOM 669 C C . VAL A 1 97 ? -1.878 -10.952 2.452 1.00 97.94 97 VAL A C 1
ATOM 671 O O . VAL A 1 97 ? -1.541 -10.406 3.502 1.00 97.94 97 VAL A O 1
ATOM 674 N N . GLY A 1 98 ? -2.748 -11.960 2.419 1.00 97.00 98 GLY A N 1
ATOM 675 C CA . GLY A 1 98 ? -3.299 -12.612 3.606 1.00 97.00 98 GLY A CA 1
ATOM 676 C C . GLY A 1 98 ? -2.281 -13.517 4.305 1.00 97.00 98 GLY A C 1
ATOM 677 O O . GLY A 1 98 ? -1.277 -13.922 3.719 1.00 97.00 98 GLY A O 1
ATOM 678 N N . ALA A 1 99 ? -2.545 -13.874 5.564 1.00 95.94 99 ALA A N 1
ATOM 679 C CA . ALA A 1 99 ? -1.699 -14.808 6.320 1.00 95.94 99 ALA A CA 1
ATOM 680 C C . ALA A 1 99 ? -1.667 -16.227 5.713 1.00 95.94 99 ALA A C 1
ATOM 682 O O . ALA A 1 99 ? -0.732 -16.988 5.945 1.00 95.94 99 ALA A O 1
ATOM 683 N N . ASP A 1 100 ? -2.680 -16.572 4.918 1.00 95.81 100 ASP A N 1
ATOM 684 C CA . ASP A 1 100 ? -2.788 -17.804 4.134 1.00 95.81 100 ASP A CA 1
ATOM 685 C C . ASP A 1 100 ? -2.067 -17.728 2.772 1.00 95.81 100 ASP A C 1
ATOM 687 O O . ASP A 1 100 ? -2.085 -18.689 2.004 1.00 95.81 100 ASP A O 1
ATOM 691 N N . GLY A 1 101 ? -1.437 -16.590 2.459 1.00 95.50 101 GLY A N 1
ATOM 692 C CA . GLY A 1 101 ? -0.797 -16.323 1.173 1.00 95.50 101 GLY A CA 1
ATOM 693 C C . GLY A 1 101 ? -1.766 -15.906 0.064 1.00 95.50 101 GLY A C 1
ATOM 694 O O . GLY A 1 101 ? -1.332 -15.719 -1.075 1.00 95.50 101 GLY A O 1
ATOM 695 N N . SER A 1 102 ? -3.059 -15.741 0.362 1.00 96.44 102 SER A N 1
ATOM 696 C CA . SER A 1 102 ? -4.016 -15.183 -0.593 1.00 96.44 102 SER A CA 1
ATOM 697 C C . SER A 1 102 ? -3.616 -13.760 -0.990 1.00 96.44 102 SER A C 1
ATOM 699 O O . SER A 1 102 ? -3.040 -13.009 -0.203 1.00 96.44 102 SER A O 1
ATOM 701 N N . ARG A 1 103 ? -3.901 -13.386 -2.240 1.00 96.31 103 ARG A N 1
ATOM 702 C CA . ARG A 1 103 ? -3.585 -12.062 -2.787 1.00 96.31 103 ARG A C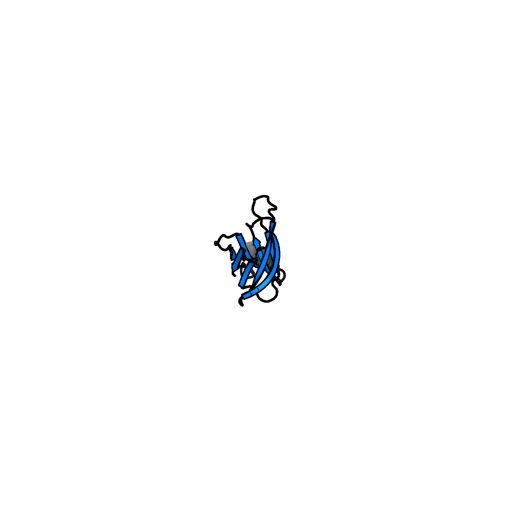A 1
ATOM 703 C C . ARG A 1 103 ? -4.858 -11.405 -3.286 1.00 96.31 103 ARG A C 1
ATOM 705 O O . ARG A 1 103 ? -5.532 -11.954 -4.154 1.00 96.31 103 ARG A O 1
ATOM 712 N N . THR A 1 104 ? -5.161 -10.226 -2.755 1.00 97.12 104 THR A N 1
ATOM 713 C CA . THR A 1 104 ? -6.313 -9.417 -3.169 1.00 97.12 104 THR A CA 1
ATOM 714 C C . THR A 1 104 ? -5.832 -8.070 -3.681 1.00 97.12 104 THR A C 1
ATOM 716 O O . THR A 1 104 ? -4.978 -7.444 -3.059 1.00 97.12 104 THR A O 1
ATOM 719 N N . SER A 1 105 ? -6.378 -7.606 -4.804 1.00 96.50 105 SER A N 1
ATOM 720 C CA . SER A 1 105 ? -6.012 -6.296 -5.344 1.00 96.50 105 SER A CA 1
ATOM 721 C C . SER A 1 105 ? -6.488 -5.175 -4.414 1.00 96.50 105 SER A C 1
ATOM 723 O O . SER A 1 105 ? -7.670 -5.081 -4.084 1.00 96.50 105 SER A O 1
ATOM 725 N N . GLY A 1 106 ? -5.552 -4.331 -3.990 1.00 95.75 106 GLY A N 1
ATOM 726 C CA . GLY A 1 106 ? -5.783 -3.098 -3.241 1.00 95.75 106 GLY A CA 1
ATOM 727 C C . GLY A 1 106 ? -5.959 -1.867 -4.135 1.00 95.75 106 GLY A C 1
ATOM 728 O O . GLY A 1 106 ? -6.321 -0.794 -3.652 1.00 95.75 106 GLY A O 1
ATOM 729 N N . GLY A 1 107 ? -5.717 -2.011 -5.439 1.00 96.75 107 GLY A N 1
ATOM 730 C CA . GLY A 1 107 ? -5.800 -0.938 -6.424 1.00 96.75 107 GLY A CA 1
ATOM 731 C C . GLY A 1 107 ? -4.517 -0.787 -7.233 1.00 96.75 107 GLY A C 1
ATOM 732 O O . GLY A 1 107 ? -3.509 -1.445 -6.978 1.00 96.75 107 GLY A O 1
ATOM 733 N N . SER A 1 108 ? -4.564 0.091 -8.231 1.00 96.88 108 SER A N 1
ATOM 734 C CA . SER A 1 108 ? -3.430 0.365 -9.106 1.00 96.88 108 SER A CA 1
ATOM 735 C C . SER A 1 108 ? -3.299 1.858 -9.367 1.00 96.88 108 SER A C 1
ATOM 737 O O . SER A 1 108 ? -4.294 2.540 -9.622 1.00 96.88 108 SER A O 1
ATOM 739 N N . TRP A 1 109 ? -2.065 2.358 -9.293 1.00 96.69 109 TRP A N 1
ATOM 740 C CA . TRP A 1 109 ? -1.755 3.773 -9.470 1.00 96.69 109 TRP A CA 1
ATOM 741 C C . TRP A 1 109 ? -0.464 3.952 -10.255 1.00 96.69 109 TRP A C 1
ATOM 743 O O . TRP A 1 109 ? 0.486 3.179 -10.123 1.00 96.69 109 TRP A O 1
ATOM 753 N N . THR A 1 110 ? -0.430 5.007 -11.061 1.00 95.75 110 THR A N 1
ATOM 754 C CA . THR A 1 110 ? 0.783 5.470 -11.736 1.00 95.75 110 THR A CA 1
ATOM 755 C C . THR A 1 110 ? 1.501 6.460 -10.839 1.00 95.75 110 THR A C 1
ATOM 757 O O . THR A 1 110 ? 0.893 7.435 -10.405 1.00 95.75 110 THR A O 1
ATOM 760 N N . LEU A 1 111 ? 2.787 6.225 -10.577 1.00 94.38 111 LEU A N 1
ATOM 761 C CA . LEU A 1 111 ? 3.598 7.168 -9.813 1.00 94.38 111 LEU A CA 1
ATOM 762 C C . LEU A 1 111 ? 3.974 8.368 -10.685 1.00 94.38 111 LEU A C 1
ATOM 764 O O . LEU A 1 111 ? 4.538 8.205 -11.772 1.00 94.38 111 LEU A O 1
ATOM 768 N N . SER A 1 112 ? 3.705 9.569 -10.186 1.00 90.38 112 SER A N 1
ATOM 769 C CA . SER A 1 112 ? 4.072 10.843 -10.802 1.00 90.38 112 SER A CA 1
ATOM 770 C C . SER A 1 112 ? 5.221 11.515 -10.046 1.00 90.38 112 SER A C 1
ATOM 772 O O . SER A 1 112 ? 5.343 11.411 -8.825 1.00 90.38 112 SER A O 1
ATOM 774 N N . ASP A 1 113 ? 6.089 12.208 -10.784 1.00 92.56 113 ASP A N 1
ATOM 775 C CA . ASP A 1 113 ? 7.093 13.117 -10.216 1.00 92.56 113 ASP A CA 1
ATOM 776 C C . ASP A 1 113 ? 6.540 14.544 -10.224 1.00 92.56 113 ASP A C 1
ATOM 778 O O . ASP A 1 113 ? 7.031 15.427 -10.926 1.00 92.56 113 ASP A O 1
ATOM 782 N N . ASP A 1 114 ? 5.465 14.756 -9.465 1.00 85.50 114 ASP A N 1
ATOM 783 C CA . ASP A 1 114 ? 4.770 16.050 -9.424 1.00 85.50 114 ASP A CA 1
ATOM 784 C C . ASP A 1 114 ? 5.653 17.175 -8.858 1.00 85.50 114 ASP A C 1
ATOM 786 O O . ASP A 1 114 ? 5.375 18.357 -9.060 1.00 85.50 114 ASP A O 1
ATOM 790 N N . TYR A 1 115 ? 6.745 16.809 -8.181 1.00 83.75 115 TYR A N 1
ATOM 791 C CA . TYR A 1 115 ? 7.697 17.732 -7.567 1.00 83.75 115 TYR A CA 1
ATOM 792 C C . TYR A 1 115 ? 8.981 17.944 -8.389 1.00 83.75 115 TYR A C 1
ATOM 794 O O . TYR A 1 115 ? 9.820 18.747 -7.985 1.00 83.75 115 TYR A O 1
ATOM 802 N N . GLY A 1 116 ? 9.152 17.264 -9.531 1.00 87.56 116 GLY A N 1
ATOM 803 C CA . GLY A 1 116 ? 10.313 17.426 -10.418 1.00 87.56 116 GLY A CA 1
ATOM 804 C C . GLY A 1 116 ? 11.654 17.004 -9.801 1.00 87.56 116 GLY A C 1
ATOM 805 O O . GLY A 1 116 ? 12.691 17.591 -10.107 1.00 87.56 116 GLY A O 1
ATOM 806 N N . THR A 1 117 ? 11.640 16.024 -8.899 1.00 87.25 117 THR A N 1
ATOM 807 C CA . THR A 1 117 ? 12.816 15.546 -8.149 1.00 87.25 117 THR A CA 1
ATOM 808 C C . THR A 1 117 ? 13.582 14.428 -8.858 1.00 87.25 117 THR A C 1
ATOM 810 O O . THR A 1 117 ? 14.640 14.009 -8.389 1.00 87.25 117 THR A O 1
ATOM 813 N N . GLY A 1 118 ? 13.051 13.913 -9.970 1.00 88.94 118 GLY A N 1
ATOM 814 C CA . GLY A 1 118 ? 13.529 12.701 -10.636 1.00 88.94 118 GLY A CA 1
ATOM 815 C C . GLY A 1 118 ? 13.007 11.406 -10.005 1.00 88.94 118 GLY A C 1
ATOM 816 O O . GLY A 1 118 ? 13.212 10.329 -10.568 1.00 88.94 118 GLY A O 1
ATOM 817 N N . HIS A 1 119 ? 12.298 11.501 -8.877 1.00 91.00 119 HIS A N 1
ATOM 818 C CA . HIS A 1 119 ? 11.682 10.388 -8.168 1.00 91.00 119 HIS A CA 1
ATOM 819 C C . HIS A 1 119 ? 10.185 10.627 -8.023 1.00 91.00 119 HIS A C 1
ATOM 821 O O . HIS A 1 119 ? 9.741 11.699 -7.626 1.00 91.00 119 HIS A O 1
ATOM 827 N N . ALA A 1 120 ? 9.397 9.602 -8.321 1.00 93.06 120 ALA A N 1
ATOM 828 C CA . ALA A 1 120 ? 7.959 9.678 -8.162 1.00 93.06 120 ALA A CA 1
ATOM 829 C C . ALA A 1 120 ? 7.530 9.229 -6.764 1.00 93.06 120 ALA A C 1
ATOM 831 O O . ALA A 1 120 ? 8.119 8.313 -6.184 1.00 93.06 120 ALA A O 1
ATOM 832 N N . SER A 1 121 ? 6.492 9.870 -6.238 1.00 93.62 121 SER A N 1
ATOM 833 C CA . SER A 1 121 ? 5.950 9.597 -4.907 1.00 93.62 121 SER A CA 1
ATOM 834 C C . SER A 1 121 ? 4.424 9.577 -4.933 1.00 93.62 121 SER A C 1
ATOM 836 O O . SER A 1 121 ? 3.799 9.955 -5.921 1.00 93.62 121 SER A O 1
ATOM 838 N N . GLY A 1 122 ? 3.813 9.087 -3.859 1.00 93.56 122 GLY A N 1
ATOM 839 C CA . GLY A 1 122 ? 2.368 9.143 -3.690 1.00 93.56 122 GLY A CA 1
ATOM 840 C C . GLY A 1 122 ? 1.894 8.440 -2.427 1.00 93.56 122 GLY A C 1
ATOM 841 O O . GLY A 1 122 ? 2.601 7.613 -1.845 1.00 93.56 122 GLY A O 1
ATOM 842 N N . SER A 1 123 ? 0.682 8.788 -2.004 1.00 94.62 123 SER A N 1
ATOM 843 C CA . SER A 1 123 ? 0.053 8.219 -0.817 1.00 94.62 123 SER A CA 1
ATOM 844 C C . SER A 1 123 ? -1.386 7.826 -1.121 1.00 94.62 123 SER A C 1
ATOM 846 O O . SER A 1 123 ? -2.137 8.600 -1.717 1.00 94.62 123 SER A O 1
ATOM 848 N N . TRP A 1 124 ? -1.787 6.638 -0.675 1.00 96.62 124 TRP A N 1
ATOM 849 C CA . TRP A 1 124 ? -3.120 6.094 -0.921 1.00 96.62 124 TRP A CA 1
ATOM 850 C C . TRP A 1 124 ? -3.700 5.445 0.328 1.00 96.62 124 TRP A C 1
ATOM 852 O O . TRP A 1 124 ? -2.983 4.902 1.170 1.00 96.62 124 TRP A O 1
ATOM 862 N N . LEU A 1 125 ? -5.029 5.479 0.413 1.00 96.00 125 LEU A N 1
ATOM 863 C CA . LEU A 1 125 ? -5.802 4.668 1.343 1.00 96.00 125 LEU A CA 1
ATOM 864 C C . LEU A 1 125 ? -6.425 3.514 0.574 1.00 96.00 125 LEU A C 1
ATOM 866 O O . LEU A 1 125 ? -7.243 3.717 -0.322 1.00 96.00 125 LEU A O 1
ATOM 870 N N . VAL A 1 126 ? -6.050 2.306 0.961 1.00 96.81 126 VAL A N 1
ATOM 871 C CA . VAL A 1 126 ? -6.524 1.063 0.372 1.00 96.81 126 VAL A CA 1
ATOM 872 C C . VAL A 1 126 ? -7.562 0.458 1.311 1.00 96.81 126 VAL A C 1
ATOM 874 O O . VAL A 1 126 ? -7.214 0.094 2.435 1.00 96.81 126 VAL A O 1
ATOM 877 N N . PRO A 1 127 ? -8.842 0.377 0.915 1.00 95.38 127 PRO A N 1
ATOM 878 C CA . PRO A 1 127 ? -9.861 -0.259 1.739 1.00 95.38 127 PRO A CA 1
ATOM 879 C C . PRO A 1 127 ? -9.519 -1.731 1.973 1.00 95.38 127 PRO A C 1
ATOM 881 O O . PRO A 1 127 ? -9.220 -2.451 1.023 1.00 95.38 127 PRO A O 1
ATOM 884 N N . ILE A 1 128 ? -9.610 -2.186 3.221 1.00 95.00 128 ILE A N 1
ATOM 885 C CA . ILE A 1 128 ? -9.465 -3.604 3.555 1.00 95.00 128 ILE A CA 1
ATOM 886 C C . ILE A 1 128 ? -10.861 -4.210 3.652 1.00 95.00 128 ILE A C 1
ATOM 888 O O . ILE A 1 128 ? -11.728 -3.704 4.371 1.00 95.00 128 ILE A O 1
ATOM 892 N N . THR A 1 129 ? -11.085 -5.290 2.912 1.00 89.44 129 THR A N 1
ATOM 893 C CA . THR A 1 129 ? -12.316 -6.079 2.969 1.00 89.44 129 THR A CA 1
ATOM 894 C C . THR A 1 129 ? -12.000 -7.442 3.564 1.00 89.44 129 THR A C 1
ATOM 896 O O . THR A 1 129 ? -11.217 -8.184 2.979 1.00 89.44 129 THR A O 1
ATOM 899 N N . GLY A 1 130 ? -12.623 -7.781 4.692 1.00 89.75 130 GLY A N 1
ATOM 900 C CA . GLY A 1 130 ? -12.349 -9.031 5.402 1.00 89.75 130 GLY A CA 1
ATOM 901 C C . GLY A 1 130 ? -11.239 -8.874 6.437 1.00 89.75 130 GLY A C 1
ATOM 902 O O . GLY A 1 130 ? -11.169 -7.846 7.114 1.00 89.75 130 GLY A O 1
ATOM 903 N N . ASP A 1 131 ? -10.415 -9.909 6.571 1.00 92.75 131 ASP A N 1
ATOM 904 C CA . ASP A 1 131 ? -9.342 -9.955 7.559 1.00 92.75 131 ASP A CA 1
ATOM 905 C C . ASP A 1 131 ? -8.202 -8.984 7.224 1.00 92.75 131 ASP A C 1
ATOM 907 O O . ASP A 1 131 ? -7.981 -8.602 6.071 1.00 92.75 131 ASP A O 1
ATOM 911 N N . ALA A 1 132 ? -7.460 -8.575 8.255 1.00 92.69 132 ALA A N 1
ATOM 912 C CA . ALA A 1 132 ? -6.278 -7.746 8.070 1.00 92.69 132 ALA A CA 1
ATOM 913 C C . ALA A 1 132 ? -5.209 -8.510 7.263 1.00 92.69 132 ALA A C 1
ATOM 915 O O . ALA A 1 132 ? -4.952 -9.683 7.550 1.00 92.69 132 ALA A O 1
ATOM 916 N N . PRO A 1 133 ? -4.559 -7.867 6.277 1.00 96.25 133 PRO A N 1
ATOM 917 C CA . PRO A 1 133 ? -3.479 -8.503 5.541 1.00 96.25 133 PRO A CA 1
ATOM 918 C C . PRO A 1 133 ? -2.266 -8.721 6.451 1.00 96.25 133 PRO A C 1
ATOM 920 O O . PRO A 1 133 ? -1.999 -7.927 7.350 1.00 96.25 133 PRO A O 1
ATOM 923 N N . ALA A 1 134 ? -1.502 -9.773 6.172 1.00 96.50 134 ALA A N 1
ATOM 924 C CA . ALA A 1 134 ? -0.187 -10.015 6.760 1.00 96.50 134 ALA A CA 1
ATOM 925 C C . ALA A 1 134 ? 0.918 -9.191 6.072 1.00 96.50 134 ALA A C 1
ATOM 927 O O . ALA A 1 134 ? 1.990 -8.983 6.635 1.00 96.50 134 ALA A O 1
ATOM 928 N N . GLY A 1 135 ? 0.669 -8.696 4.858 1.00 96.75 135 GLY A N 1
ATOM 929 C CA . GLY A 1 135 ? 1.616 -7.845 4.150 1.00 96.75 135 GLY A CA 1
ATOM 930 C C . GLY A 1 135 ? 1.037 -7.172 2.916 1.00 96.75 135 GLY A C 1
ATOM 931 O O . GLY A 1 135 ? -0.151 -7.274 2.605 1.00 96.75 135 GLY A O 1
ATOM 93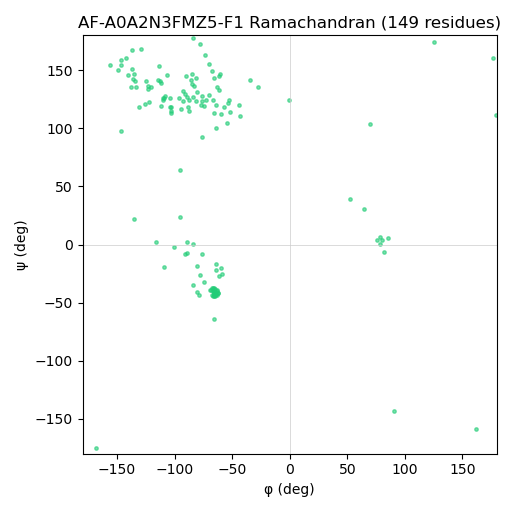2 N N . VAL A 1 136 ? 1.909 -6.471 2.207 1.00 97.81 136 VAL A N 1
ATOM 933 C CA . VAL A 1 136 ? 1.609 -5.786 0.955 1.00 97.81 136 VAL A CA 1
ATOM 934 C C . VAL A 1 136 ? 2.724 -6.038 -0.050 1.00 97.81 136 VAL A C 1
ATOM 936 O O . VAL A 1 136 ? 3.901 -6.060 0.309 1.00 97.81 136 VAL A O 1
ATOM 939 N N . GLU A 1 137 ? 2.352 -6.192 -1.314 1.00 98.50 137 GLU A N 1
ATOM 940 C CA . GLU A 1 137 ? 3.269 -6.246 -2.449 1.00 98.50 137 GLU A CA 1
ATOM 941 C C . GLU A 1 137 ? 2.890 -5.157 -3.461 1.00 98.50 137 GLU A C 1
ATOM 943 O O . GLU A 1 137 ? 1.718 -4.967 -3.777 1.00 98.50 137 GLU A O 1
ATOM 948 N N . LEU A 1 138 ? 3.886 -4.449 -3.987 1.00 98.25 138 LEU A N 1
ATOM 949 C CA . LEU A 1 138 ? 3.754 -3.559 -5.134 1.00 98.25 138 LEU A CA 1
ATOM 950 C C . LEU A 1 138 ? 4.326 -4.264 -6.358 1.00 98.25 138 LEU A C 1
ATOM 952 O O . LEU A 1 138 ? 5.526 -4.533 -6.425 1.00 98.25 138 LEU A O 1
ATOM 956 N N . VAL A 1 139 ? 3.472 -4.560 -7.329 1.00 98.31 139 VAL A N 1
ATOM 957 C CA . VAL A 1 139 ? 3.808 -5.314 -8.537 1.00 98.31 139 VAL A CA 1
ATOM 958 C C . VAL A 1 139 ? 3.914 -4.360 -9.717 1.00 98.31 139 VAL A C 1
ATOM 960 O O . VAL A 1 139 ? 3.010 -3.567 -9.975 1.00 98.31 139 VAL A O 1
ATOM 963 N N . GLY A 1 140 ? 5.047 -4.405 -10.418 1.00 96.81 140 GLY A N 1
ATOM 964 C CA . GLY A 1 140 ? 5.280 -3.583 -11.604 1.00 96.81 140 GLY A CA 1
ATOM 965 C C . GLY A 1 140 ? 4.693 -4.195 -12.885 1.00 96.81 140 GLY A C 1
ATOM 966 O O . GLY A 1 140 ? 4.223 -5.332 -12.875 1.00 96.81 140 GLY A O 1
ATOM 967 N N . PRO A 1 141 ? 4.803 -3.503 -14.036 1.00 96.50 141 PRO A N 1
ATOM 968 C CA . PRO A 1 141 ? 4.223 -3.951 -15.309 1.00 96.50 141 PRO A CA 1
ATOM 969 C C . PRO A 1 141 ? 4.734 -5.305 -15.823 1.00 96.50 141 PRO A C 1
ATOM 971 O O . PRO A 1 141 ? 4.087 -5.935 -16.653 1.00 96.50 141 PRO A O 1
ATOM 974 N N . SER A 1 142 ? 5.899 -5.760 -15.355 1.00 96.06 142 SER A N 1
ATOM 975 C CA . SER A 1 142 ? 6.4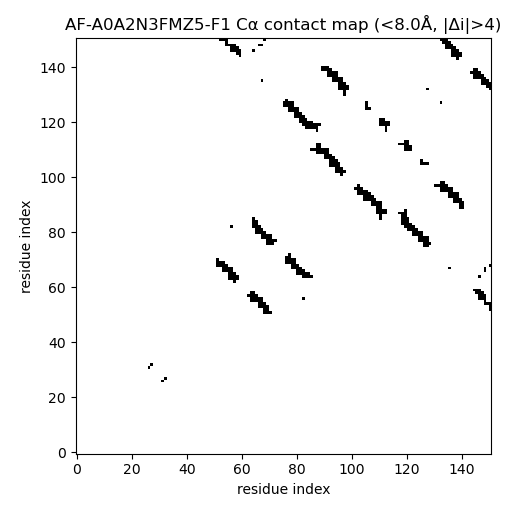44 -7.083 -15.681 1.00 96.06 142 SER A CA 1
ATOM 976 C C . SER A 1 142 ? 5.758 -8.232 -14.933 1.00 96.06 142 SER A C 1
ATOM 978 O O . SER A 1 142 ? 6.078 -9.389 -15.192 1.00 96.06 142 SER A O 1
ATOM 980 N N . GLY A 1 143 ? 4.877 -7.935 -13.973 1.00 95.94 143 GLY A N 1
ATOM 981 C CA . GLY A 1 143 ? 4.315 -8.913 -13.041 1.00 95.94 143 GLY A CA 1
ATOM 982 C C . GLY A 1 143 ? 5.260 -9.288 -11.894 1.00 95.94 143 GLY A C 1
ATOM 983 O O . GLY A 1 143 ? 4.899 -10.093 -11.040 1.00 95.94 143 GLY A O 1
ATOM 984 N N . ALA A 1 144 ? 6.465 -8.711 -11.846 1.00 96.75 144 ALA A N 1
ATOM 985 C CA . ALA A 1 144 ? 7.392 -8.911 -10.740 1.00 96.75 144 ALA A CA 1
ATOM 986 C C . ALA A 1 144 ? 7.046 -7.998 -9.555 1.00 96.75 144 ALA A C 1
ATOM 988 O O . ALA A 1 144 ? 6.688 -6.830 -9.740 1.00 96.75 144 ALA A O 1
ATOM 989 N N . VAL A 1 145 ? 7.226 -8.520 -8.339 1.00 98.12 145 VAL A N 1
ATOM 990 C CA . VAL A 1 145 ? 7.166 -7.721 -7.111 1.00 98.12 145 VAL A CA 1
ATOM 991 C C . VAL A 1 145 ? 8.334 -6.742 -7.129 1.00 98.12 145 VAL A C 1
ATOM 993 O O . VAL A 1 145 ? 9.498 -7.136 -7.081 1.00 98.12 145 VAL A O 1
ATOM 996 N N . TRP A 1 146 ? 8.014 -5.458 -7.239 1.00 97.62 146 TRP A N 1
ATOM 997 C CA . TRP A 1 146 ? 8.987 -4.380 -7.152 1.00 97.62 146 TRP A CA 1
ATOM 998 C C . TRP A 1 146 ? 9.348 -4.095 -5.697 1.00 97.62 146 TRP A C 1
ATOM 1000 O O . TRP A 1 146 ? 10.528 -3.943 -5.383 1.00 97.62 146 TRP A O 1
ATOM 1010 N N . SER A 1 147 ? 8.344 -4.054 -4.818 1.00 98.38 147 SER A N 1
ATOM 1011 C CA . SER A 1 147 ? 8.530 -3.799 -3.394 1.00 98.38 147 SER A CA 1
ATOM 1012 C C . SER A 1 147 ? 7.522 -4.561 -2.535 1.00 98.38 147 SER A C 1
ATOM 1014 O O . SER A 1 147 ? 6.435 -4.883 -3.004 1.00 98.38 147 SER A O 1
ATOM 1016 N N . HIS A 1 148 ? 7.873 -4.849 -1.285 1.00 98.31 148 HIS A N 1
ATOM 1017 C CA . HIS A 1 148 ? 7.005 -5.516 -0.323 1.00 98.31 148 HIS A CA 1
ATOM 1018 C C . HIS A 1 148 ? 7.166 -4.946 1.093 1.00 98.31 148 HIS A C 1
ATOM 1020 O O . HIS A 1 148 ? 8.185 -4.340 1.419 1.00 98.31 148 HIS A O 1
ATOM 1026 N N . GLY A 1 149 ? 6.169 -5.178 1.945 1.00 97.44 149 GLY A N 1
ATOM 1027 C CA . GLY A 1 149 ? 6.209 -4.892 3.380 1.00 97.44 149 GLY A CA 1
ATOM 1028 C C . GLY A 1 149 ? 5.352 -5.889 4.162 1.00 97.44 149 GLY A C 1
ATOM 1029 O O . GLY A 1 149 ? 4.376 -6.415 3.629 1.00 97.44 149 GLY A O 1
ATOM 1030 N N . SER A 1 150 ? 5.720 -6.170 5.410 1.00 95.69 150 SER A N 1
ATOM 1031 C CA . SER A 1 150 ? 5.054 -7.157 6.282 1.00 95.69 150 SER A CA 1
ATOM 1032 C C . SER A 1 150 ? 4.617 -6.530 7.605 1.00 95.69 150 SER A C 1
ATOM 1034 O O . SER A 1 150 ? 5.377 -5.730 8.159 1.00 95.69 150 SER A O 1
ATOM 1036 N N . PHE A 1 151 ? 3.438 -6.897 8.108 1.00 91.75 151 PHE A N 1
ATOM 1037 C CA . PHE A 1 151 ? 2.875 -6.396 9.370 1.00 91.75 151 PHE A CA 1
ATOM 1038 C C . PHE A 1 151 ? 3.165 -7.310 10.561 1.00 91.75 151 PHE A C 1
ATOM 1040 O O . PHE A 1 151 ? 3.329 -8.532 10.351 1.00 91.75 151 PHE A O 1
#

Radius of gyration: 34.43 Å; Cα contacts (8 Å, |Δi|>4): 249; chains: 1; bounding box: 45×68×112 Å

Foldseek 3Di:
DDDDDDDDDDDPPVVVV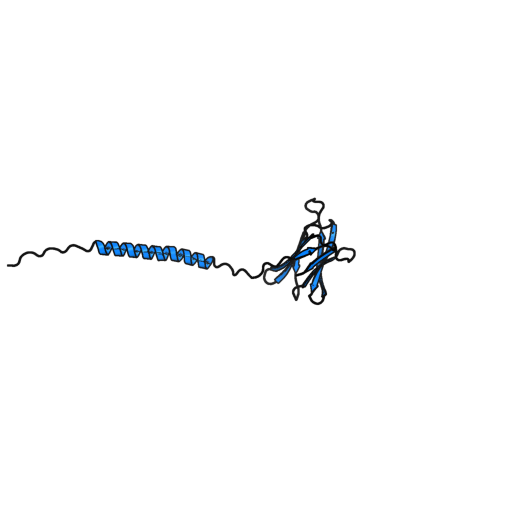VVVVVVVVVCCCVVVVVVVVCCVVPVPPPPPDDPFPWWFKAFPVGDGQFTWGWDADPNFIWIKTKGRFDQAQWKWWKWQQAPVRDTDTQDIDGFHPPVPPNGGIDIDIGTDDPDHGQWMFIATPVRDGGIITGD

Secondary structure (DSSP, 8-state):
----PPP----HHHHHHHHHHHHHHHHHHHHHHHHHHHHHHT------S----PEEEEETT--EEEEEEEEEETTEEEEEEEEEEE-TT-EEEEEEEPTTS-EEEEEEEE-B-TT-SSSEEEEEEEE--SSPPSEEEEE-TTSSEEEEEE-

Sequence (151 aa):
MTGEAAPSVRPRLASRLLVAAAVLVGLLAGVGGTLAATAWLERPLASTSHAPVATPLLTADGTAIGSAGLATLSGRSYLVLNVTSGKPGITYECLLVGADGSRTSGGSWTLSDDYGTGHASGSWLVPITGDAPAGVELVGPSGAVWSHGSF